Protein AF-A0A4Q4CXV6-F1 (afdb_monomer_lite)

Radius of gyration: 20.15 Å; chains: 1; bounding box: 39×50×58 Å

pLDDT: mean 81.21, std 16.45, range [42.78, 97.0]

Foldseek 3Di:
DDDVVVVVVVCVVVPLDPCPVVVPPPPVPPDDPPDPPPLADPQLVVLCVPDCLVVVLVVLVVVLVVLVVLLVVQLVCCVVPVPNLVVNVVSLVVSLVSLVVSLQSCLVSCCRRPVGSDCDSSCNVVRVVSVVLNVLSVVLVVCVVVVNDDSNVSSVSSD

Secondary structure (DSSP, 8-state):
---HHHHHHHHHHH---TTTTTTT------S-------SS-HHHHHHHHT-HHHHHHHHHHHHHHHHHHHHHHHHHHHHHHS--HHHHHHHHHHHHHHHHHHHHHHHHHHHHHHS-SS--TTTHHHHHHHHHHHHHHHHHHHHHHHT-S-HHHHHHHT-

Sequence (159 aa):
MFTPGFMARIIDSIDGSPWGTVSGRHVRHAEDNRSRQPLYTPEERLRRDGTTWTLVQGILAPLQFLVFLISVSLVLRYLATGEGYAEATVSIVVKTLLLYGIMITGCIWEKVVFGKYLFARAFFWEDVFSMLVLALHTAYLLSLATGFGDARFLMFLAL

Structure (mmCIF, N/CA/C/O backbone):
data_AF-A0A4Q4CXV6-F1
#
_entry.id   AF-A0A4Q4CXV6-F1
#
loop_
_atom_site.group_PDB
_atom_site.id
_atom_site.type_symbol
_atom_site.label_atom_id
_atom_site.label_alt_id
_atom_site.label_comp_id
_atom_site.label_asym_id
_atom_site.label_entity_id
_atom_site.label_seq_id
_atom_site.pdbx_PDB_ins_code
_atom_site.Cartn_x
_atom_site.Cartn_y
_atom_site.Cartn_z
_atom_site.occupancy
_atom_site.B_iso_or_equiv
_atom_site.auth_seq_id
_atom_site.auth_comp_id
_atom_site.auth_asym_id
_atom_site.auth_atom_id
_atom_site.pdbx_PDB_model_num
ATOM 1 N N . MET A 1 1 ? 7.698 37.678 13.448 1.00 46.56 1 MET A N 1
ATOM 2 C CA . MET A 1 1 ? 8.023 37.095 14.768 1.00 46.56 1 MET A CA 1
ATOM 3 C C . MET A 1 1 ? 7.095 35.899 14.961 1.00 46.56 1 MET A C 1
ATOM 5 O O . MET A 1 1 ? 5.983 36.062 15.437 1.00 46.56 1 MET A O 1
ATOM 9 N N . PHE A 1 2 ? 7.468 34.734 14.420 1.00 50.84 2 PHE A N 1
ATOM 10 C CA . PHE A 1 2 ? 6.627 33.533 14.462 1.00 50.84 2 PHE A CA 1
ATOM 11 C C . PHE A 1 2 ? 6.793 32.876 15.828 1.00 50.84 2 PHE A C 1
ATOM 13 O O . PHE A 1 2 ? 7.851 32.333 16.133 1.00 50.84 2 PHE A O 1
ATOM 20 N N . THR A 1 3 ? 5.779 32.991 16.680 1.00 52.50 3 THR A N 1
ATOM 21 C CA . THR A 1 3 ? 5.813 32.428 18.027 1.00 52.50 3 THR A CA 1
ATOM 22 C C . THR A 1 3 ? 5.817 30.897 17.918 1.00 52.50 3 THR A C 1
ATOM 24 O O . THR A 1 3 ? 4.848 30.339 17.394 1.00 52.50 3 THR A O 1
ATOM 27 N N . PRO A 1 4 ? 6.848 30.188 18.415 1.00 58.69 4 PRO A N 1
ATOM 28 C CA . PRO A 1 4 ? 6.951 28.729 18.288 1.00 58.69 4 PRO A CA 1
ATOM 29 C C . PRO A 1 4 ? 5.739 27.973 18.867 1.00 58.69 4 PRO A C 1
ATOM 31 O O . PRO A 1 4 ? 5.434 26.867 18.431 1.00 58.69 4 PRO A O 1
ATOM 34 N N . GLY A 1 5 ? 4.979 28.592 19.779 1.00 59.94 5 GLY A N 1
ATOM 35 C CA . GLY A 1 5 ? 3.775 28.008 20.377 1.00 59.94 5 GLY A CA 1
ATOM 36 C C . GLY A 1 5 ? 2.556 27.874 19.453 1.00 59.94 5 GLY A C 1
ATOM 37 O O . GLY A 1 5 ? 1.717 27.013 19.701 1.00 59.94 5 GLY A O 1
ATOM 38 N N . PHE A 1 6 ? 2.430 28.680 18.391 1.00 67.75 6 PHE A N 1
ATOM 39 C CA . PHE A 1 6 ? 1.294 28.557 17.462 1.00 67.75 6 PHE A CA 1
ATOM 40 C C . PHE A 1 6 ? 1.469 27.362 16.522 1.00 67.75 6 PHE A C 1
ATOM 42 O O . PHE A 1 6 ? 0.564 26.542 16.392 1.00 67.75 6 PHE A O 1
ATOM 49 N N . MET A 1 7 ? 2.667 27.220 15.945 1.00 59.09 7 MET A N 1
ATOM 50 C CA . MET A 1 7 ? 3.015 26.057 15.126 1.00 59.09 7 MET A CA 1
ATOM 51 C C . MET A 1 7 ? 2.955 24.769 15.948 1.00 59.09 7 MET A C 1
ATOM 53 O O . MET A 1 7 ? 2.383 23.793 15.483 1.00 59.09 7 MET A O 1
ATOM 57 N N . ALA A 1 8 ? 3.449 24.785 17.191 1.00 60.62 8 ALA A N 1
ATOM 58 C CA . ALA A 1 8 ? 3.339 23.637 18.089 1.00 60.62 8 ALA A CA 1
ATOM 59 C C . ALA A 1 8 ? 1.879 23.241 18.362 1.00 60.62 8 ALA A C 1
ATOM 61 O O . ALA A 1 8 ? 1.567 22.064 18.314 1.00 60.62 8 ALA A O 1
ATOM 62 N N . ARG A 1 9 ? 0.960 24.200 18.556 1.00 60.91 9 ARG A N 1
ATOM 63 C CA . ARG A 1 9 ? -0.471 23.898 18.750 1.00 60.91 9 ARG A CA 1
ATOM 64 C C . ARG A 1 9 ? -1.150 23.312 17.518 1.00 60.91 9 ARG A C 1
ATOM 66 O O . ARG A 1 9 ? -1.994 22.441 17.677 1.00 60.91 9 ARG A O 1
ATOM 73 N N . ILE A 1 10 ? -0.818 23.801 16.323 1.00 64.88 10 ILE A N 1
ATOM 74 C CA . ILE A 1 10 ? -1.349 23.236 15.073 1.00 64.88 10 ILE A CA 1
ATOM 75 C C . ILE A 1 10 ? -0.800 21.829 14.861 1.00 64.88 10 ILE A C 1
ATOM 77 O O . ILE A 1 10 ? -1.548 20.925 14.502 1.00 64.88 10 ILE A O 1
ATOM 81 N N . ILE A 1 11 ? 0.496 21.640 15.114 1.00 62.12 11 ILE A N 1
ATOM 82 C CA . ILE A 1 11 ? 1.122 20.325 15.053 1.00 62.12 11 ILE A CA 1
ATOM 83 C C . ILE A 1 11 ? 0.426 19.410 16.057 1.00 62.12 11 ILE A C 1
ATOM 85 O O . ILE A 1 11 ? -0.146 18.431 15.620 1.00 62.12 11 ILE A O 1
ATOM 89 N N . ASP A 1 12 ? 0.334 19.768 17.338 1.00 63.69 12 ASP A N 1
ATOM 90 C CA . ASP A 1 12 ? -0.300 18.952 18.384 1.00 63.69 12 ASP A CA 1
ATOM 91 C C . ASP A 1 12 ? -1.802 18.697 18.149 1.00 63.69 12 ASP A C 1
ATOM 93 O O . ASP A 1 12 ? -2.325 17.677 18.590 1.00 63.69 12 ASP A O 1
ATOM 97 N N . SER A 1 13 ? -2.520 19.587 17.449 1.00 62.94 13 SER A N 1
ATOM 98 C CA . SER A 1 13 ? -3.926 19.351 17.088 1.00 62.94 13 SER A CA 1
ATOM 99 C C . SER A 1 13 ? -4.091 18.376 15.921 1.00 62.94 13 SER A C 1
ATOM 101 O O . SER A 1 13 ? -5.152 17.774 15.776 1.00 62.94 13 SER A O 1
ATOM 103 N N . ILE A 1 14 ? -3.064 18.252 15.077 1.00 60.53 14 ILE A N 1
ATOM 104 C CA . ILE A 1 14 ? -2.979 17.285 13.973 1.00 60.53 14 ILE A CA 1
ATOM 105 C C . ILE A 1 14 ? -2.274 15.994 14.445 1.00 60.53 14 ILE A C 1
ATOM 107 O O . ILE A 1 14 ? -2.489 14.919 13.884 1.00 60.53 14 ILE A O 1
ATOM 111 N N . ASP A 1 15 ? -1.462 16.076 15.503 1.00 58.12 15 ASP A N 1
ATOM 112 C CA . ASP A 1 15 ? -0.615 15.006 16.025 1.00 58.12 15 ASP A CA 1
ATOM 113 C C . ASP A 1 15 ? -1.435 14.004 16.853 1.00 58.12 15 ASP A C 1
ATOM 115 O O . ASP A 1 15 ? -1.467 14.011 18.080 1.00 58.12 15 ASP A O 1
ATOM 119 N N . GLY A 1 16 ? -2.121 13.106 16.147 1.00 58.12 16 GLY A N 1
ATOM 120 C CA . GLY A 1 16 ? -2.582 11.825 16.684 1.00 58.12 16 GLY A CA 1
ATOM 121 C C . GLY A 1 16 ? -1.517 10.727 16.589 1.00 58.12 16 GLY A C 1
ATOM 122 O O . GLY A 1 16 ? -1.852 9.554 16.749 1.00 58.12 16 GLY A O 1
ATOM 123 N N . SER A 1 17 ? -0.263 11.071 16.256 1.00 56.97 17 SER A N 1
ATOM 124 C CA . SER A 1 17 ? 0.772 10.086 15.956 1.00 56.97 17 SER A CA 1
ATOM 125 C C . SER A 1 17 ? 1.233 9.379 17.232 1.00 56.97 17 SER A C 1
ATOM 127 O O . SER A 1 17 ? 1.743 10.029 18.151 1.00 56.97 17 SER A O 1
ATOM 129 N N . PRO A 1 18 ? 1.156 8.039 17.303 1.00 56.66 18 PRO A N 1
ATOM 130 C CA . PRO A 1 18 ? 1.693 7.294 18.440 1.00 56.66 18 PRO A CA 1
ATOM 131 C C . PRO A 1 18 ? 3.233 7.364 18.523 1.00 56.66 18 PRO A C 1
ATOM 133 O O . PRO A 1 18 ? 3.816 6.901 19.501 1.00 56.66 18 PRO A O 1
ATOM 136 N N . TRP A 1 19 ? 3.902 7.956 17.522 1.00 53.41 19 TRP A N 1
ATOM 137 C CA . TRP A 1 19 ? 5.356 7.933 17.333 1.00 53.41 19 TRP A CA 1
ATOM 138 C C . TRP A 1 19 ? 6.108 9.153 17.884 1.00 53.41 19 TRP A C 1
ATOM 140 O O . TRP A 1 19 ? 7.325 9.253 17.700 1.00 53.41 19 TRP A O 1
ATOM 150 N N . GLY A 1 20 ? 5.434 10.076 18.582 1.00 56.88 20 GLY A N 1
ATOM 151 C CA . GLY A 1 20 ? 6.061 11.296 19.118 1.00 56.88 20 GLY A CA 1
ATOM 152 C C . GLY A 1 20 ? 7.319 11.039 19.964 1.00 56.88 20 GLY A C 1
ATOM 153 O O . GLY A 1 20 ? 8.242 11.855 19.961 1.00 56.88 20 GLY A O 1
ATOM 154 N N . THR A 1 21 ? 7.425 9.864 20.593 1.00 51.12 21 THR A N 1
ATOM 155 C CA . THR A 1 21 ? 8.561 9.448 21.431 1.00 51.12 21 THR A CA 1
ATOM 156 C C . THR A 1 21 ? 9.870 9.204 20.674 1.00 51.12 21 THR A C 1
ATOM 158 O O . THR A 1 21 ? 10.929 9.291 21.287 1.00 51.12 21 THR A O 1
ATOM 161 N N . VAL A 1 22 ? 9.843 8.919 19.366 1.00 52.28 22 VAL A N 1
ATOM 162 C CA . VAL A 1 22 ? 11.064 8.628 18.576 1.00 52.28 22 VAL A CA 1
ATOM 163 C C . VAL A 1 22 ? 11.720 9.912 18.049 1.00 52.28 22 VAL A C 1
ATOM 165 O O . VAL A 1 22 ? 12.924 9.963 17.827 1.00 52.28 22 VAL A O 1
ATOM 168 N N . SER A 1 23 ? 10.943 10.991 17.919 1.00 53.38 23 SER A N 1
ATOM 169 C CA . SER A 1 23 ? 11.394 12.281 17.374 1.00 53.38 23 SER A CA 1
ATOM 170 C C . SER A 1 23 ? 12.209 13.158 18.342 1.00 53.38 23 SER A C 1
ATOM 172 O O . SER A 1 23 ? 12.497 14.309 18.025 1.00 53.38 23 SER A O 1
ATOM 174 N N . GLY A 1 24 ? 12.561 12.663 19.537 1.00 45.81 24 GLY A N 1
ATOM 175 C CA . GLY A 1 24 ? 13.300 13.446 20.540 1.00 45.81 24 GLY A CA 1
ATOM 176 C C . GLY A 1 24 ? 12.542 14.677 21.056 1.00 45.81 24 GLY A C 1
ATOM 177 O O . GLY A 1 24 ? 13.136 15.557 21.681 1.00 45.81 24 GLY A O 1
ATOM 178 N N . ARG A 1 25 ? 11.225 14.755 20.812 1.00 54.19 25 ARG A N 1
ATOM 179 C CA . ARG A 1 25 ? 10.360 15.825 21.309 1.00 54.19 25 ARG A CA 1
ATOM 180 C C . ARG A 1 25 ? 10.182 15.626 22.818 1.00 54.19 25 ARG A C 1
ATOM 182 O O . ARG A 1 25 ? 9.216 15.025 23.276 1.00 54.19 25 ARG A O 1
ATOM 189 N N . HIS A 1 26 ? 11.135 16.116 23.612 1.00 44.16 26 HIS A N 1
ATOM 190 C CA . HIS A 1 26 ? 10.958 16.295 25.052 1.00 44.16 26 HIS A CA 1
ATOM 191 C C . HIS A 1 26 ? 9.942 17.417 25.272 1.00 44.16 26 HIS A C 1
ATOM 193 O O . HIS A 1 26 ? 10.279 18.555 25.604 1.00 44.16 26 HIS A O 1
ATOM 199 N N . VAL A 1 27 ? 8.665 17.096 25.079 1.00 51.72 27 VAL A N 1
ATOM 200 C CA . VAL A 1 27 ? 7.594 17.857 25.701 1.00 51.72 27 VAL A CA 1
ATOM 201 C C . VAL A 1 27 ? 7.853 17.720 27.196 1.00 51.72 27 VAL A C 1
ATOM 203 O O . VAL A 1 27 ? 7.776 16.621 27.746 1.00 51.72 27 VAL A O 1
ATOM 206 N N . ARG A 1 28 ? 8.258 18.812 27.855 1.00 43.00 28 ARG A N 1
ATOM 207 C CA . ARG A 1 28 ? 8.269 18.875 29.319 1.00 43.00 28 ARG A CA 1
ATOM 208 C C . ARG A 1 28 ? 6.815 18.759 29.767 1.00 43.00 28 ARG A C 1
ATOM 210 O O . ARG A 1 28 ? 6.135 19.762 29.949 1.00 43.00 28 ARG A O 1
ATOM 217 N N . HIS A 1 29 ? 6.324 17.531 29.883 1.00 44.97 29 HIS A N 1
ATOM 218 C CA . HIS A 1 29 ? 5.087 17.236 30.575 1.00 44.97 29 HIS A CA 1
ATOM 219 C C . HIS A 1 29 ? 5.363 17.453 32.059 1.00 44.97 29 HIS A C 1
ATOM 221 O O . HIS A 1 29 ? 5.862 16.568 32.748 1.00 44.97 29 HIS A O 1
ATOM 227 N N . ALA A 1 30 ? 5.093 18.666 32.536 1.00 43.16 30 ALA A N 1
ATOM 228 C CA . ALA A 1 30 ? 4.787 18.857 33.941 1.00 43.16 30 ALA A CA 1
ATOM 229 C C . ALA A 1 30 ? 3.539 18.009 34.228 1.00 43.16 30 ALA A C 1
ATOM 231 O O . ALA A 1 30 ? 2.464 18.337 33.737 1.00 43.16 30 ALA A O 1
ATOM 232 N N . GLU A 1 31 ? 3.746 16.866 34.886 1.00 45.84 31 GLU A N 1
ATOM 233 C CA . GLU A 1 31 ? 2.751 16.064 35.614 1.00 45.84 31 GLU A CA 1
ATOM 234 C C . GLU A 1 31 ? 1.325 16.039 35.033 1.00 45.84 31 GLU A C 1
ATOM 236 O O . GLU A 1 31 ? 0.356 16.294 35.742 1.00 45.84 31 GLU A O 1
ATOM 241 N N . ASP A 1 32 ? 1.163 15.690 33.754 1.00 43.50 32 ASP A N 1
ATOM 242 C CA . ASP A 1 32 ? -0.163 15.354 33.237 1.00 43.50 32 ASP A CA 1
ATOM 243 C C . ASP A 1 32 ? -0.281 13.834 33.168 1.00 43.50 32 ASP A C 1
ATOM 245 O O . ASP A 1 32 ? 0.365 13.169 32.354 1.00 43.50 32 ASP A O 1
ATOM 249 N N . ASN A 1 33 ? -1.110 13.299 34.060 1.00 42.78 33 ASN A N 1
ATOM 250 C CA . ASN A 1 33 ? -1.602 11.928 34.131 1.00 42.78 33 ASN A CA 1
ATOM 251 C C . ASN A 1 33 ? -2.456 11.579 32.891 1.00 42.78 33 ASN A C 1
ATOM 253 O O . ASN A 1 33 ? -3.567 11.054 32.986 1.00 42.78 33 ASN A O 1
ATOM 257 N N . ARG A 1 34 ? -1.953 11.872 31.688 1.00 47.59 34 ARG A N 1
ATOM 258 C CA . ARG A 1 34 ? -2.482 11.345 30.436 1.00 47.59 34 ARG A CA 1
ATOM 259 C C . ARG A 1 34 ? -1.996 9.921 30.328 1.00 47.59 34 ARG A C 1
ATOM 261 O O . ARG A 1 34 ? -1.000 9.616 29.673 1.00 47.59 34 ARG A O 1
ATOM 268 N N . SER A 1 35 ? -2.731 9.053 31.016 1.00 44.09 35 SER A N 1
ATOM 269 C CA . SER A 1 35 ? -2.931 7.673 30.595 1.00 44.09 35 SER A CA 1
ATOM 270 C C . SER A 1 35 ? -2.775 7.594 29.076 1.00 44.09 35 SER A C 1
ATOM 272 O O . SER A 1 35 ? -3.460 8.304 28.336 1.00 44.09 35 SER A O 1
ATOM 274 N N . ARG A 1 36 ? -1.801 6.802 28.610 1.00 53.28 36 ARG A N 1
ATOM 275 C CA . ARG A 1 36 ? -1.683 6.436 27.196 1.00 53.28 36 ARG A CA 1
ATOM 276 C C . ARG A 1 36 ? -3.079 6.024 26.757 1.00 53.28 36 ARG A C 1
ATOM 278 O O . ARG A 1 36 ? -3.546 4.982 27.216 1.00 53.28 36 ARG A O 1
ATOM 285 N N . GLN A 1 37 ? -3.770 6.865 25.983 1.00 56.12 37 GLN A N 1
ATOM 286 C CA . GLN A 1 37 ? -5.126 6.529 25.581 1.00 56.12 37 GLN A CA 1
ATOM 287 C C . GLN A 1 37 ? -5.031 5.207 24.820 1.00 56.12 37 GLN A C 1
ATOM 289 O O . GLN A 1 37 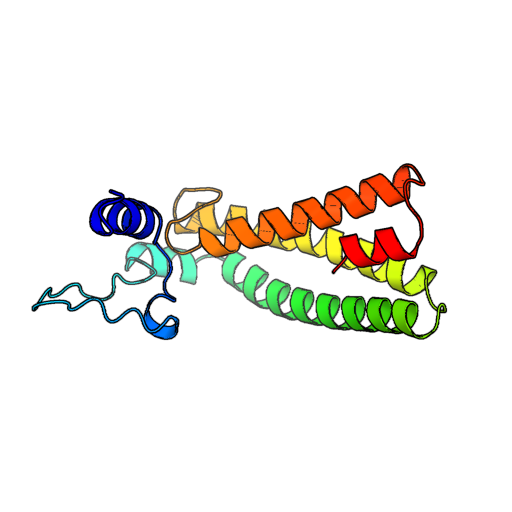? -4.260 5.131 23.859 1.00 56.12 37 GLN A O 1
ATOM 294 N N . PRO A 1 38 ? -5.710 4.148 25.289 1.00 60.62 38 PRO A N 1
ATOM 295 C CA . PRO A 1 38 ? -5.626 2.852 24.645 1.00 60.62 38 PRO A CA 1
ATOM 296 C C . PRO A 1 38 ? -6.029 2.986 23.175 1.00 60.62 38 PRO A C 1
ATOM 298 O O . PRO A 1 38 ? -6.963 3.721 22.859 1.00 60.62 38 PRO A O 1
ATOM 301 N N . LEU A 1 39 ? -5.342 2.263 22.284 1.00 66.62 39 LEU A N 1
ATOM 302 C CA . LEU A 1 39 ? -5.662 2.245 20.848 1.00 66.62 39 LEU A CA 1
ATOM 303 C C . LEU A 1 39 ? -7.115 1.799 20.586 1.00 66.62 39 LEU A C 1
ATOM 305 O O . LEU A 1 39 ? -7.693 2.149 19.563 1.00 66.62 39 LEU A O 1
ATOM 309 N N . TYR A 1 40 ? -7.686 1.048 21.533 1.00 75.75 40 TYR A N 1
ATOM 310 C CA . TYR A 1 40 ? -9.062 0.572 21.532 1.00 75.75 40 TYR A CA 1
ATOM 311 C C . TYR A 1 40 ? -9.689 0.745 22.916 1.00 75.75 40 TYR A C 1
ATOM 313 O O . TYR A 1 40 ? -9.083 0.385 23.929 1.00 75.75 40 TYR A O 1
ATOM 321 N N . THR A 1 41 ? -10.936 1.194 22.954 1.00 83.31 41 THR A N 1
ATOM 322 C CA . THR A 1 41 ? -11.840 0.997 24.094 1.00 83.31 41 THR A CA 1
ATOM 323 C C . THR A 1 41 ? -12.109 -0.502 24.318 1.00 83.31 41 THR A C 1
ATOM 325 O O . THR A 1 41 ? -11.939 -1.308 23.394 1.00 83.31 41 THR A O 1
ATOM 328 N N . PRO A 1 42 ? -12.522 -0.925 25.528 1.00 85.31 42 PRO A N 1
ATOM 329 C CA . PRO A 1 42 ? -12.899 -2.317 25.785 1.00 85.31 42 PRO A CA 1
ATOM 330 C C . PRO A 1 42 ? -13.944 -2.845 24.792 1.00 85.31 42 PRO A C 1
ATOM 332 O O . PRO A 1 42 ? -13.836 -3.973 24.314 1.00 85.31 42 PRO A O 1
ATOM 335 N N . GLU A 1 43 ? -14.910 -2.009 24.417 1.00 83.75 43 GLU A N 1
ATOM 336 C CA . GLU A 1 43 ? -15.971 -2.342 23.470 1.00 83.75 43 GLU A CA 1
ATOM 337 C C . GLU A 1 43 ? -15.435 -2.488 22.039 1.00 83.75 43 GLU A C 1
ATOM 339 O O . GLU A 1 43 ? -15.824 -3.412 21.324 1.00 83.75 43 GLU A O 1
ATOM 344 N N . GLU A 1 44 ? -14.521 -1.614 21.608 1.00 85.81 44 GLU A N 1
ATOM 345 C CA . GLU A 1 44 ? -13.845 -1.733 20.306 1.00 85.81 44 GLU A CA 1
ATOM 346 C C . GLU A 1 44 ? -12.979 -2.989 20.234 1.00 85.81 44 GLU A C 1
ATOM 348 O O . GLU A 1 44 ? -12.966 -3.675 19.213 1.00 85.81 44 GLU A O 1
ATOM 353 N N . ARG A 1 45 ? -12.299 -3.338 21.330 1.00 84.50 45 ARG A N 1
ATOM 354 C CA . ARG A 1 45 ? -11.509 -4.566 21.407 1.00 84.50 45 ARG A CA 1
ATOM 355 C C . ARG A 1 45 ? -12.387 -5.807 21.262 1.00 84.50 45 ARG A C 1
ATOM 357 O O . ARG A 1 45 ? -12.025 -6.703 20.509 1.00 84.50 45 ARG A O 1
ATOM 364 N N . LEU A 1 46 ? -13.552 -5.835 21.908 1.00 86.94 46 LEU A N 1
ATOM 365 C CA . LEU A 1 46 ? -14.517 -6.926 21.742 1.00 86.94 46 LEU A CA 1
ATOM 366 C C . LEU A 1 46 ? -15.019 -7.030 20.295 1.00 86.94 46 LEU A C 1
ATOM 368 O O . LEU A 1 46 ? -15.094 -8.131 19.752 1.00 86.94 46 LEU A O 1
ATOM 372 N N . ARG A 1 47 ? -15.307 -5.898 19.636 1.00 88.31 47 ARG A N 1
ATOM 373 C CA . ARG A 1 47 ? -15.698 -5.890 18.214 1.00 88.31 47 ARG A CA 1
ATOM 374 C C . ARG A 1 47 ? -14.580 -6.387 17.299 1.00 88.31 47 ARG A C 1
ATOM 376 O O . ARG A 1 47 ? -14.857 -7.140 16.370 1.00 88.31 47 ARG A O 1
ATOM 383 N N . ARG A 1 48 ? -13.330 -6.000 17.570 1.00 87.50 48 ARG A N 1
ATOM 384 C CA . ARG A 1 48 ? -12.147 -6.476 16.842 1.00 87.50 48 ARG A CA 1
ATOM 385 C C . ARG A 1 48 ? -11.958 -7.981 17.006 1.00 87.50 48 ARG A C 1
ATOM 387 O O . ARG A 1 48 ? -11.753 -8.684 16.026 1.00 87.50 48 ARG A O 1
ATOM 394 N N . ASP A 1 49 ? -12.030 -8.471 18.234 1.00 88.19 49 ASP A N 1
ATOM 395 C CA . ASP A 1 49 ? -11.777 -9.881 18.524 1.00 88.19 49 ASP A CA 1
ATOM 396 C C . ASP A 1 49 ? -12.923 -10.776 17.994 1.00 88.19 49 ASP A C 1
ATOM 398 O O . ASP A 1 49 ? -12.710 -11.953 17.712 1.00 88.19 49 ASP A O 1
ATOM 402 N N . GLY A 1 50 ? -14.123 -10.215 17.791 1.00 89.12 50 GLY A N 1
ATOM 403 C CA . GLY A 1 50 ? -15.286 -10.914 17.235 1.00 89.12 50 GLY A CA 1
ATOM 404 C C . GLY A 1 50 ? -15.438 -10.873 15.708 1.00 89.12 50 GLY A C 1
ATOM 405 O O . GLY A 1 50 ? -16.329 -11.540 15.183 1.00 89.12 50 GLY A O 1
ATOM 406 N N . THR A 1 51 ? -14.624 -10.105 14.973 1.00 91.44 51 THR A N 1
ATOM 407 C CA . THR A 1 51 ? -14.778 -9.954 13.515 1.00 91.44 51 THR A CA 1
ATOM 408 C C . THR A 1 51 ? -13.805 -10.824 12.719 1.00 91.44 51 THR A C 1
ATOM 410 O O . THR A 1 51 ? -12.595 -10.817 12.944 1.00 91.44 51 THR A O 1
ATOM 413 N N . THR A 1 52 ? -14.307 -11.529 11.700 1.00 93.31 52 THR A N 1
ATOM 414 C CA . THR A 1 52 ? -13.475 -12.316 10.767 1.00 93.31 52 THR A CA 1
ATOM 415 C C . THR A 1 52 ? -12.512 -11.434 9.968 1.00 93.31 52 THR A C 1
ATOM 417 O O . THR A 1 52 ? -11.465 -11.898 9.518 1.00 93.31 52 THR A O 1
ATOM 420 N N . TRP A 1 53 ? -12.821 -10.142 9.828 1.00 91.88 53 TRP A N 1
ATOM 421 C CA . TRP A 1 53 ? -11.989 -9.190 9.095 1.00 91.88 53 TRP A CA 1
ATOM 422 C C . TRP A 1 53 ? -10.591 -9.014 9.706 1.00 91.88 53 TRP A C 1
ATOM 424 O O . TRP A 1 53 ? -9.643 -8.769 8.965 1.00 91.88 53 TRP A O 1
ATOM 434 N N . THR A 1 54 ? -10.423 -9.224 11.018 1.00 91.38 54 THR A N 1
ATOM 435 C CA . THR A 1 54 ? -9.093 -9.215 11.651 1.00 91.38 54 THR A CA 1
ATOM 436 C C . THR A 1 54 ? -8.224 -10.374 11.164 1.00 91.38 54 THR A C 1
ATOM 438 O O . THR A 1 54 ? -7.031 -10.185 10.940 1.00 91.38 54 THR A O 1
ATOM 441 N N . LEU A 1 55 ? -8.807 -11.554 10.929 1.00 92.19 55 LEU A N 1
ATOM 442 C CA . LEU A 1 55 ? -8.081 -12.688 10.354 1.00 92.19 55 LEU A CA 1
ATOM 443 C C . LEU A 1 55 ? -7.713 -12.425 8.890 1.00 92.19 55 LEU A C 1
ATOM 445 O O . LEU A 1 55 ? -6.586 -12.696 8.484 1.00 92.19 55 LEU A O 1
ATOM 449 N N . VAL A 1 56 ? -8.645 -11.860 8.115 1.00 94.00 56 VAL A N 1
ATOM 450 C CA . VAL A 1 56 ? -8.403 -11.481 6.713 1.00 94.00 56 VAL A CA 1
ATOM 451 C C . VAL A 1 56 ? -7.223 -10.514 6.622 1.00 94.00 56 VAL A C 1
ATOM 453 O O . VAL A 1 56 ? -6.286 -10.775 5.876 1.00 94.00 56 VAL A O 1
ATOM 456 N N . GLN A 1 57 ? -7.215 -9.455 7.435 1.00 92.44 57 GLN A N 1
ATOM 457 C CA . GLN A 1 57 ? -6.096 -8.511 7.516 1.00 92.44 57 GLN A CA 1
ATOM 458 C C . GLN A 1 57 ? -4.803 -9.178 7.998 1.00 92.44 57 GLN A C 1
ATOM 460 O O . GLN A 1 57 ? -3.742 -8.951 7.422 1.00 92.44 57 GLN A O 1
ATOM 465 N N . GLY A 1 58 ? -4.888 -10.074 8.986 1.00 92.00 58 GLY A N 1
ATOM 466 C CA . GLY A 1 58 ? -3.744 -10.838 9.486 1.00 92.00 58 GLY A CA 1
ATOM 467 C C . GLY A 1 58 ? -3.071 -11.732 8.437 1.00 92.00 58 GLY A C 1
ATOM 468 O O . GLY A 1 58 ? -1.891 -12.032 8.580 1.00 92.00 58 GLY A O 1
ATOM 469 N N . ILE A 1 59 ? -3.785 -12.128 7.378 1.00 94.94 59 ILE A N 1
ATOM 470 C CA . ILE A 1 59 ? -3.243 -12.889 6.239 1.00 94.94 59 ILE A CA 1
ATOM 471 C C . ILE A 1 59 ? -2.831 -11.955 5.094 1.00 94.94 59 ILE A C 1
ATOM 473 O O . ILE A 1 59 ? -1.764 -12.133 4.501 1.00 94.94 59 ILE A O 1
ATOM 477 N N . LEU A 1 60 ? -3.659 -10.952 4.783 1.00 93.94 60 LEU A N 1
ATOM 478 C CA . LEU A 1 60 ? -3.399 -10.003 3.702 1.00 93.94 60 LEU A CA 1
ATOM 479 C C . LEU A 1 60 ? -2.160 -9.153 3.969 1.00 93.94 60 LEU A C 1
ATOM 481 O O . LEU A 1 60 ? -1.403 -8.923 3.035 1.00 93.94 60 LEU A O 1
ATOM 485 N N . ALA A 1 61 ? -1.908 -8.729 5.208 1.00 91.88 61 ALA A N 1
ATOM 486 C CA . ALA A 1 61 ? -0.747 -7.901 5.524 1.00 91.88 61 ALA A CA 1
ATOM 487 C C . ALA A 1 61 ? 0.597 -8.630 5.273 1.00 91.88 61 ALA A C 1
ATOM 489 O O . ALA A 1 61 ? 1.434 -8.080 4.551 1.00 91.88 61 ALA A O 1
ATOM 490 N N . PRO A 1 62 ? 0.824 -9.876 5.746 1.00 94.75 62 PRO A N 1
ATOM 491 C CA . PRO A 1 62 ? 2.017 -10.646 5.380 1.00 94.75 62 PRO A CA 1
ATOM 492 C C . PRO A 1 62 ? 2.141 -10.915 3.877 1.00 94.75 62 PRO A C 1
ATOM 494 O O . PRO A 1 62 ? 3.235 -10.813 3.321 1.00 94.75 62 PRO A O 1
ATOM 497 N N . LEU A 1 63 ? 1.029 -11.234 3.207 1.00 95.75 63 LEU A N 1
ATOM 498 C CA . LEU A 1 63 ? 1.014 -11.451 1.760 1.00 95.75 63 LEU A CA 1
ATOM 499 C C . LEU A 1 63 ? 1.405 -10.174 1.002 1.00 95.75 63 LEU A C 1
ATOM 501 O O . LEU A 1 63 ? 2.245 -10.220 0.106 1.00 95.75 63 LEU A O 1
ATOM 505 N N . GLN A 1 64 ? 0.839 -9.033 1.397 1.00 95.19 64 GLN A N 1
ATOM 506 C CA . GLN A 1 64 ? 1.148 -7.712 0.856 1.00 95.19 64 GLN A CA 1
ATOM 507 C C . GLN A 1 64 ? 2.629 -7.387 1.023 1.00 95.19 64 GLN A C 1
ATOM 509 O O . GLN A 1 64 ? 3.265 -6.923 0.077 1.00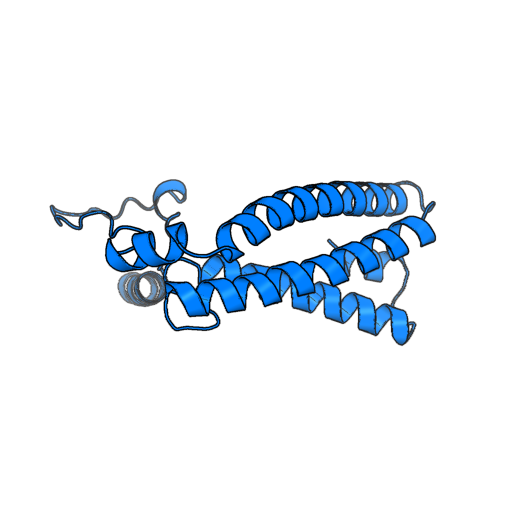 95.19 64 GLN A O 1
ATOM 514 N N . PHE A 1 65 ? 3.195 -7.675 2.196 1.00 94.12 65 PHE A N 1
ATOM 515 C CA . PHE A 1 65 ? 4.614 -7.467 2.457 1.00 94.12 65 PHE A CA 1
ATOM 516 C C . PHE A 1 65 ? 5.504 -8.338 1.559 1.00 94.12 65 PHE A C 1
ATOM 518 O O . PHE A 1 65 ? 6.468 -7.840 0.980 1.00 94.12 65 PHE A O 1
ATOM 525 N N . LEU A 1 66 ? 5.159 -9.614 1.363 1.00 96.62 66 LEU A N 1
ATOM 526 C CA . LEU A 1 66 ? 5.900 -10.502 0.462 1.00 96.62 66 LEU A CA 1
ATOM 527 C C . LEU A 1 66 ? 5.847 -10.018 -0.995 1.00 96.62 66 LEU A C 1
ATOM 529 O O . LEU A 1 66 ? 6.880 -9.932 -1.659 1.00 96.62 66 LEU A O 1
ATOM 533 N N . VAL A 1 67 ? 4.656 -9.665 -1.484 1.00 95.62 67 VAL A N 1
ATOM 534 C CA . VAL A 1 67 ? 4.468 -9.128 -2.841 1.00 95.62 67 VAL A CA 1
ATOM 535 C C . VAL A 1 67 ? 5.228 -7.812 -3.017 1.00 95.62 67 VAL A C 1
ATOM 537 O O . VAL A 1 67 ? 5.846 -7.596 -4.061 1.00 95.62 67 VAL A O 1
ATOM 540 N N . PHE A 1 68 ? 5.251 -6.959 -1.991 1.00 94.94 68 PHE A N 1
ATOM 541 C CA . PHE A 1 68 ? 6.049 -5.738 -1.979 1.00 94.94 68 PHE A CA 1
ATOM 542 C C . PHE A 1 68 ? 7.548 -6.027 -2.134 1.00 94.94 68 PHE A C 1
ATOM 544 O O . PHE A 1 68 ? 8.176 -5.442 -3.015 1.00 94.94 68 PHE A O 1
ATOM 551 N N . LEU A 1 69 ? 8.113 -6.956 -1.353 1.00 97.00 69 LEU A N 1
ATOM 552 C CA . LEU A 1 69 ? 9.536 -7.310 -1.444 1.00 97.00 69 LEU A CA 1
ATOM 553 C C . LEU A 1 69 ? 9.914 -7.849 -2.826 1.00 97.00 69 LEU A C 1
ATOM 555 O O . LEU A 1 69 ? 10.942 -7.458 -3.385 1.00 97.00 69 LEU A O 1
ATOM 559 N N . ILE A 1 70 ? 9.078 -8.720 -3.395 1.00 96.75 70 ILE A N 1
ATOM 560 C CA . ILE A 1 70 ? 9.280 -9.253 -4.747 1.00 96.75 70 ILE A CA 1
ATOM 561 C C . ILE A 1 70 ? 9.243 -8.114 -5.770 1.00 96.75 70 ILE A C 1
ATOM 563 O O . ILE A 1 70 ? 10.155 -7.994 -6.588 1.00 96.75 70 ILE A O 1
ATOM 567 N N . SER A 1 71 ? 8.224 -7.254 -5.702 1.00 95.06 71 SER A N 1
ATOM 568 C CA . SER A 1 71 ? 8.0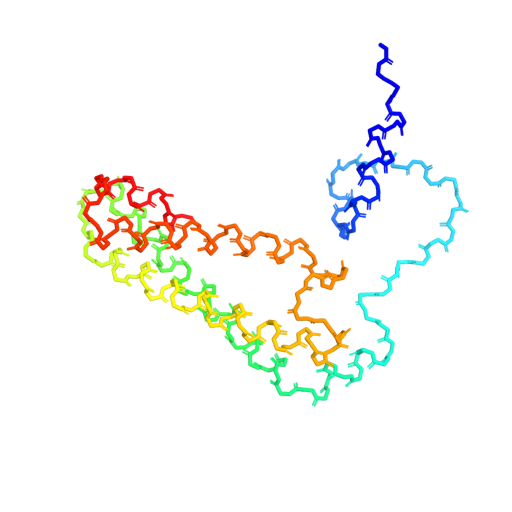57 -6.143 -6.639 1.00 95.06 71 SER A CA 1
ATOM 569 C C . SER A 1 71 ? 9.229 -5.161 -6.570 1.00 95.06 71 SER A C 1
ATOM 571 O O . SER A 1 71 ? 9.826 -4.864 -7.601 1.00 95.06 71 SER A O 1
ATOM 573 N N . VAL A 1 72 ? 9.645 -4.733 -5.372 1.00 95.25 72 VAL A N 1
ATOM 574 C CA . VAL A 1 72 ? 10.803 -3.837 -5.200 1.00 95.25 72 VAL A CA 1
ATOM 575 C C . VAL A 1 72 ? 12.088 -4.479 -5.719 1.00 95.25 72 VAL A C 1
ATOM 577 O O . VAL A 1 72 ? 12.863 -3.817 -6.404 1.00 95.25 72 VAL A O 1
ATOM 580 N N . SER A 1 73 ? 12.306 -5.772 -5.468 1.00 96.19 73 SER A N 1
ATOM 581 C CA . SER A 1 73 ? 13.493 -6.479 -5.969 1.00 96.19 73 SER A CA 1
ATOM 582 C C . SER A 1 73 ? 13.552 -6.489 -7.501 1.00 96.19 73 SER A C 1
ATOM 584 O O . SER A 1 73 ? 14.615 -6.269 -8.081 1.00 96.19 73 SER A O 1
ATOM 586 N N . LEU A 1 74 ? 12.411 -6.701 -8.166 1.00 94.56 74 LEU A N 1
ATOM 587 C CA . LEU A 1 74 ? 12.310 -6.673 -9.629 1.00 94.56 74 LEU A CA 1
ATOM 588 C C . LEU A 1 74 ? 12.484 -5.259 -10.193 1.00 94.56 74 LEU A C 1
ATOM 590 O O . LEU A 1 74 ? 13.210 -5.082 -11.171 1.00 94.56 74 LEU A O 1
ATOM 594 N N . VAL A 1 75 ? 11.887 -4.252 -9.550 1.0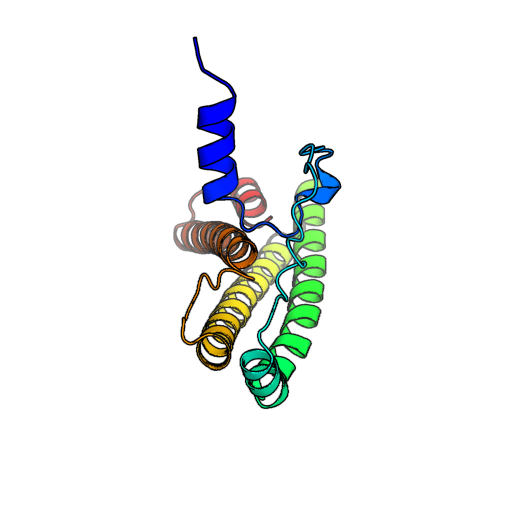0 93.62 75 VAL A N 1
ATOM 595 C CA . VAL A 1 75 ? 12.058 -2.837 -9.912 1.00 93.62 75 VAL A CA 1
ATOM 596 C C . VAL A 1 75 ? 13.528 -2.431 -9.820 1.00 93.62 75 VAL A C 1
ATOM 598 O O . VAL A 1 75 ? 14.077 -1.879 -10.772 1.00 93.62 75 VAL A O 1
ATOM 601 N N . LEU A 1 76 ? 14.200 -2.749 -8.710 1.00 93.94 76 LEU A N 1
ATOM 602 C CA . LEU A 1 76 ? 15.615 -2.432 -8.519 1.00 93.94 76 LEU A CA 1
ATOM 603 C C . LEU A 1 76 ? 16.512 -3.184 -9.505 1.00 93.94 76 LEU A C 1
ATOM 605 O O . LEU A 1 76 ? 17.446 -2.591 -10.044 1.00 93.94 76 LEU A O 1
ATOM 609 N N . ARG A 1 77 ? 16.213 -4.458 -9.795 1.00 94.06 77 ARG A N 1
ATOM 610 C CA . ARG A 1 77 ? 16.921 -5.224 -10.831 1.00 94.06 77 ARG A CA 1
ATOM 611 C C . ARG A 1 77 ? 16.824 -4.528 -12.185 1.00 94.06 77 ARG A C 1
ATOM 613 O O . ARG A 1 77 ? 17.853 -4.357 -12.840 1.00 94.06 77 ARG A O 1
ATOM 620 N N . TYR A 1 78 ? 15.628 -4.101 -12.586 1.00 92.38 78 TYR A N 1
ATOM 621 C CA . TYR A 1 78 ? 15.441 -3.375 -13.839 1.00 92.38 78 TYR A CA 1
ATOM 622 C C . TYR A 1 78 ? 16.179 -2.032 -13.835 1.00 92.38 78 TYR A C 1
ATOM 624 O O . TYR A 1 78 ? 16.868 -1.713 -14.799 1.00 92.38 78 TYR A O 1
ATOM 632 N N . LEU A 1 79 ? 16.112 -1.262 -12.747 1.00 90.44 79 LEU A N 1
ATOM 633 C CA . LEU A 1 79 ? 16.819 0.020 -12.657 1.00 90.44 79 LEU A CA 1
ATOM 634 C C . LEU A 1 79 ? 18.347 -0.139 -12.725 1.00 90.44 79 LEU A C 1
ATOM 636 O O . LEU A 1 79 ? 19.017 0.722 -13.294 1.00 90.44 79 LEU A O 1
ATOM 640 N N . ALA A 1 80 ? 18.892 -1.230 -12.181 1.00 92.56 80 ALA A N 1
ATOM 641 C CA . ALA A 1 80 ? 20.327 -1.504 -12.181 1.00 92.56 80 ALA A CA 1
ATOM 642 C C . ALA A 1 80 ? 20.842 -2.096 -13.504 1.00 92.56 80 ALA A C 1
ATOM 644 O O . ALA A 1 80 ? 21.940 -1.755 -13.937 1.00 92.56 80 ALA A O 1
ATOM 645 N N . THR A 1 81 ? 20.076 -2.993 -14.134 1.00 92.31 81 THR A N 1
ATOM 646 C CA . THR A 1 81 ? 20.537 -3.787 -15.293 1.00 92.31 81 THR A CA 1
ATOM 647 C C . THR A 1 81 ? 19.904 -3.376 -16.620 1.00 92.31 81 THR A C 1
ATOM 649 O O . THR A 1 81 ? 20.458 -3.660 -17.675 1.00 92.31 81 THR A O 1
ATOM 652 N N . GLY A 1 82 ? 18.751 -2.706 -16.590 1.00 89.38 82 GLY A N 1
ATOM 653 C CA . G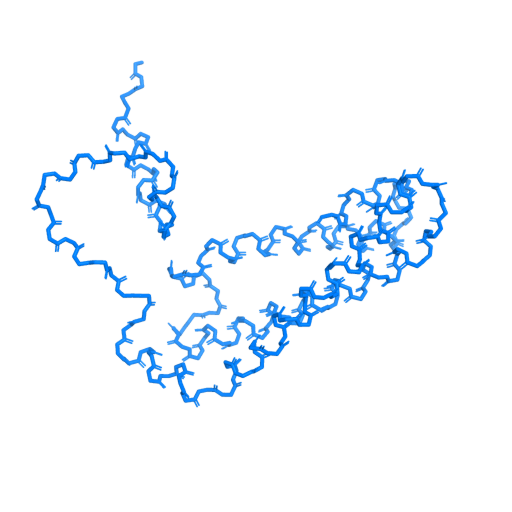LY A 1 82 ? 17.924 -2.429 -17.767 1.00 89.38 82 GLY A CA 1
ATOM 654 C C . GLY A 1 82 ? 17.090 -3.621 -18.253 1.00 89.38 82 GLY A C 1
ATOM 655 O O . GLY A 1 82 ? 16.278 -3.453 -19.162 1.00 89.38 82 GLY A O 1
ATOM 656 N N . GLU A 1 83 ? 17.240 -4.805 -17.653 1.00 89.31 83 GLU A N 1
ATOM 657 C CA . GLU A 1 83 ? 16.527 -6.028 -18.032 1.00 89.31 83 GLU A CA 1
ATOM 658 C C . GLU A 1 83 ? 15.372 -6.346 -17.072 1.00 89.31 83 GLU A C 1
ATOM 660 O O . GLU A 1 83 ? 15.376 -5.950 -15.907 1.00 89.31 83 GLU A O 1
ATOM 665 N N . GLY A 1 84 ? 14.377 -7.104 -17.540 1.00 90.00 84 GLY A N 1
ATOM 666 C CA . GLY A 1 84 ? 13.267 -7.563 -16.695 1.00 90.00 84 GLY A CA 1
ATOM 667 C C . GLY A 1 84 ? 12.102 -6.573 -16.553 1.00 90.00 84 GLY A C 1
ATOM 668 O O . GLY A 1 84 ? 11.378 -6.593 -15.556 1.00 90.00 84 GLY A O 1
ATOM 669 N N . TYR A 1 85 ? 11.934 -5.662 -17.519 1.00 90.69 85 TYR A N 1
ATOM 670 C CA . TYR A 1 85 ? 10.878 -4.641 -17.495 1.00 90.69 85 TYR A CA 1
ATOM 671 C C . TYR A 1 85 ? 9.465 -5.240 -17.438 1.00 90.69 85 TYR A C 1
ATOM 673 O O . TYR A 1 85 ? 8.597 -4.724 -16.730 1.00 90.69 85 TYR A O 1
ATOM 681 N N . ALA A 1 86 ? 9.224 -6.326 -18.178 1.00 91.81 86 ALA A N 1
ATOM 682 C CA . ALA A 1 86 ? 7.914 -6.966 -18.238 1.00 91.81 86 ALA A CA 1
ATOM 683 C C . ALA A 1 86 ? 7.551 -7.601 -16.889 1.00 91.81 86 ALA A C 1
ATOM 685 O O . ALA A 1 86 ? 6.448 -7.407 -16.385 1.00 91.81 86 ALA A O 1
ATOM 686 N N . GLU A 1 87 ? 8.498 -8.293 -16.263 1.00 94.50 87 GLU A N 1
ATOM 687 C CA . GLU A 1 87 ? 8.356 -8.930 -14.958 1.00 94.50 87 GLU A CA 1
ATOM 688 C C . GLU A 1 87 ? 8.146 -7.888 -13.857 1.00 94.50 87 GLU A C 1
ATOM 690 O O . GLU A 1 87 ? 7.250 -8.044 -13.025 1.00 94.50 87 GLU A O 1
ATOM 695 N N . ALA A 1 88 ? 8.913 -6.792 -13.888 1.00 92.50 88 ALA A N 1
ATOM 696 C CA . ALA A 1 88 ? 8.709 -5.661 -12.990 1.00 92.50 88 ALA A CA 1
ATOM 697 C C . ALA A 1 88 ? 7.298 -5.080 -13.162 1.00 92.50 88 ALA A C 1
ATOM 699 O O . ALA A 1 88 ? 6.568 -4.962 -12.180 1.00 92.50 88 ALA A O 1
ATOM 700 N N . THR A 1 89 ? 6.867 -4.823 -14.397 1.00 93.50 89 THR A N 1
ATOM 701 C CA . THR A 1 89 ? 5.531 -4.290 -14.70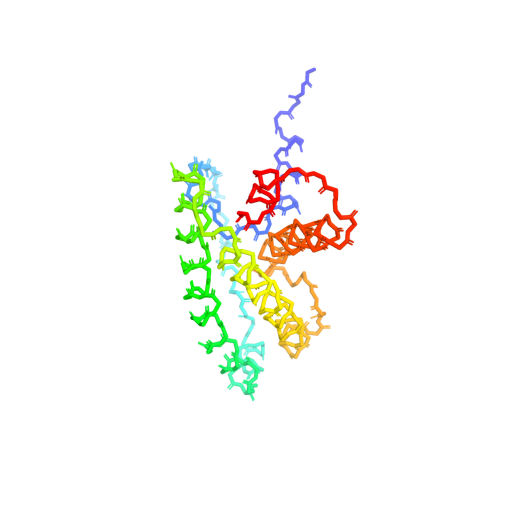7 1.00 93.50 89 THR A CA 1
ATOM 702 C C . THR A 1 89 ? 4.413 -5.204 -14.210 1.00 93.50 89 THR A C 1
ATOM 704 O O . THR A 1 89 ? 3.520 -4.750 -13.496 1.00 93.50 89 THR A O 1
ATOM 707 N N . VAL A 1 90 ? 4.481 -6.506 -14.504 1.00 95.50 90 VAL A N 1
ATOM 708 C CA . VAL A 1 90 ? 3.500 -7.489 -14.019 1.00 95.50 90 VAL A CA 1
ATOM 709 C C . VAL A 1 90 ? 3.471 -7.513 -12.490 1.00 95.50 90 VAL A C 1
ATOM 711 O O . VAL A 1 90 ? 2.391 -7.487 -11.899 1.00 95.50 90 VAL A O 1
ATOM 714 N N . SER A 1 91 ? 4.636 -7.492 -11.835 1.00 95.38 91 SER A N 1
ATOM 715 C CA . SER A 1 91 ? 4.711 -7.469 -10.371 1.00 95.38 91 SER A CA 1
ATOM 716 C C . SER A 1 91 ? 4.070 -6.216 -9.770 1.00 95.38 91 SER A C 1
ATOM 718 O O . SER A 1 91 ? 3.386 -6.314 -8.753 1.00 95.38 91 SER A O 1
ATOM 720 N N . ILE A 1 92 ? 4.240 -5.053 -10.411 1.00 94.75 92 ILE A N 1
ATOM 721 C CA . ILE A 1 92 ? 3.660 -3.785 -9.962 1.00 94.75 92 ILE A CA 1
ATOM 722 C C . ILE A 1 92 ? 2.143 -3.835 -10.098 1.00 94.75 92 ILE A C 1
ATOM 724 O O . ILE A 1 92 ? 1.454 -3.497 -9.144 1.00 94.75 92 ILE A O 1
ATOM 728 N N . VAL A 1 93 ? 1.616 -4.312 -11.230 1.00 94.69 93 VAL A N 1
ATOM 729 C CA . VAL A 1 93 ? 0.165 -4.454 -11.433 1.00 94.69 93 VAL A CA 1
ATOM 730 C C . VAL A 1 93 ? -0.440 -5.372 -10.369 1.00 94.69 93 VAL A C 1
ATOM 732 O O . VAL A 1 93 ? -1.423 -5.002 -9.727 1.00 94.69 93 VAL A O 1
ATOM 735 N N . VAL A 1 94 ? 0.172 -6.535 -10.119 1.00 95.00 94 VAL A N 1
ATOM 736 C CA . VAL A 1 94 ? -0.273 -7.462 -9.064 1.00 95.00 94 VAL A CA 1
ATOM 737 C C . VAL A 1 94 ? -0.214 -6.799 -7.683 1.00 95.00 94 VAL A C 1
ATOM 739 O O . VAL A 1 94 ? -1.191 -6.864 -6.936 1.00 95.00 94 VAL A O 1
ATOM 742 N N . LYS A 1 95 ? 0.886 -6.104 -7.357 1.00 94.88 95 LYS A N 1
ATOM 743 C CA . LYS A 1 95 ? 1.034 -5.343 -6.106 1.00 94.88 95 LYS A CA 1
ATOM 744 C C . LYS A 1 95 ? -0.061 -4.287 -5.961 1.00 94.88 95 LYS A C 1
ATOM 746 O O . LYS A 1 95 ? -0.630 -4.154 -4.882 1.00 94.88 95 LYS A O 1
ATOM 751 N N . THR A 1 96 ? -0.379 -3.554 -7.025 1.00 95.56 96 THR A N 1
ATOM 752 C CA . THR A 1 96 ? -1.409 -2.510 -7.018 1.00 95.56 96 THR A CA 1
ATOM 753 C C . THR A 1 96 ? -2.801 -3.083 -6.779 1.00 95.56 96 THR A C 1
ATOM 755 O O . THR A 1 96 ? -3.546 -2.539 -5.969 1.00 95.56 96 THR A O 1
ATOM 758 N N . LEU A 1 97 ? -3.153 -4.202 -7.415 1.00 94.94 97 LEU A N 1
ATOM 759 C CA . LEU A 1 97 ? -4.434 -4.868 -7.157 1.00 94.94 97 LEU A CA 1
ATOM 760 C C . LEU A 1 97 ? -4.549 -5.327 -5.698 1.00 94.94 97 LEU A C 1
ATOM 762 O O . LEU A 1 97 ? -5.603 -5.171 -5.081 1.00 94.94 97 LEU A O 1
ATOM 766 N N . LEU A 1 98 ? -3.456 -5.838 -5.126 1.00 95.00 98 LEU A N 1
ATOM 767 C CA . LEU A 1 98 ? -3.425 -6.238 -3.723 1.00 95.00 98 LEU A CA 1
ATOM 768 C C . LEU A 1 98 ? -3.509 -5.028 -2.773 1.00 95.00 98 LEU A C 1
ATOM 770 O O . LEU A 1 98 ? -4.250 -5.100 -1.795 1.00 95.00 98 LEU A O 1
ATOM 774 N N . LEU A 1 99 ? -2.871 -3.895 -3.109 1.00 94.88 99 LEU A N 1
ATOM 775 C CA . LEU A 1 99 ? -3.015 -2.619 -2.387 1.00 94.88 99 LEU A CA 1
ATOM 776 C C . LEU A 1 99 ? -4.476 -2.145 -2.344 1.00 94.88 99 LEU A C 1
ATOM 778 O O . LEU A 1 99 ? -4.964 -1.758 -1.285 1.00 94.88 99 LEU A O 1
ATOM 782 N N . TYR A 1 100 ? -5.202 -2.216 -3.464 1.00 94.81 100 TYR A N 1
ATOM 783 C CA . TYR A 1 100 ? -6.639 -1.925 -3.462 1.00 94.81 100 TYR A CA 1
ATOM 784 C C . TYR A 1 100 ? -7.414 -2.904 -2.574 1.00 94.81 100 TYR A C 1
ATOM 786 O O . TYR A 1 100 ? -8.286 -2.487 -1.815 1.00 94.81 100 TYR A O 1
ATOM 794 N N . GLY A 1 101 ? -7.096 -4.199 -2.642 1.00 94.25 101 GLY A N 1
ATOM 795 C CA . GLY A 1 101 ? -7.758 -5.225 -1.838 1.00 94.25 101 GLY A CA 1
ATOM 796 C C . GLY A 1 101 ? -7.577 -5.020 -0.332 1.00 94.25 101 GLY A C 1
ATOM 797 O O . GLY A 1 101 ? -8.560 -5.027 0.416 1.00 94.25 101 GLY A O 1
ATOM 798 N N . ILE A 1 102 ? -6.340 -4.800 0.124 1.00 92.31 102 ILE A N 1
ATOM 799 C CA . ILE A 1 102 ? -6.049 -4.576 1.546 1.00 92.31 102 ILE A CA 1
ATOM 800 C C . ILE A 1 102 ? -6.660 -3.263 2.043 1.00 92.31 102 ILE A C 1
ATOM 802 O O . ILE A 1 102 ? -7.207 -3.243 3.142 1.00 92.31 102 ILE A O 1
ATOM 806 N N . MET A 1 103 ? -6.683 -2.220 1.205 1.00 93.50 103 MET A N 1
ATOM 807 C CA . MET A 1 103 ? -7.362 -0.959 1.503 1.00 93.50 103 MET A CA 1
ATOM 808 C C . MET A 1 103 ? -8.868 -1.170 1.690 1.00 93.50 103 MET A C 1
ATOM 810 O O . MET A 1 103 ? -9.415 -0.835 2.732 1.00 93.50 103 MET A O 1
ATOM 814 N N . ILE A 1 104 ? -9.554 -1.777 0.716 1.00 93.00 104 ILE A N 1
ATOM 815 C CA . ILE A 1 104 ? -11.011 -1.990 0.779 1.00 93.00 104 ILE A CA 1
ATOM 816 C C . ILE A 1 104 ? -11.387 -2.825 2.006 1.00 93.00 104 ILE A C 1
ATOM 818 O O . ILE A 1 104 ? -12.325 -2.491 2.731 1.00 93.00 104 ILE A O 1
ATOM 822 N N . THR A 1 105 ? -10.655 -3.913 2.251 1.00 94.06 105 THR A N 1
ATOM 823 C CA . THR A 1 105 ? -10.900 -4.773 3.416 1.00 94.06 105 THR A CA 1
ATOM 824 C C . THR A 1 105 ? -10.553 -4.071 4.731 1.00 94.06 105 THR A C 1
ATOM 826 O O . THR A 1 105 ? -11.246 -4.295 5.723 1.00 94.06 105 THR A O 1
ATOM 829 N N . GLY A 1 106 ? -9.550 -3.187 4.737 1.00 91.44 106 GLY A N 1
ATOM 830 C CA . GLY A 1 106 ? -9.208 -2.311 5.858 1.00 91.44 106 GLY A CA 1
ATOM 831 C C . GLY A 1 106 ? -10.346 -1.348 6.178 1.00 91.44 106 GLY A C 1
ATOM 832 O O . GLY A 1 106 ? -10.829 -1.331 7.307 1.00 91.44 106 GLY A O 1
ATOM 833 N N . CYS A 1 107 ? -10.897 -0.672 5.167 1.00 90.75 107 CYS A N 1
ATOM 834 C CA . CYS A 1 107 ? -12.026 0.242 5.340 1.00 90.75 107 CYS A CA 1
ATOM 835 C C . CYS A 1 107 ? -13.271 -0.445 5.925 1.00 90.75 107 CYS A C 1
ATOM 837 O O . CYS A 1 107 ? -14.012 0.116 6.738 1.00 90.75 107 CYS A O 1
ATOM 839 N N . ILE A 1 108 ? -13.544 -1.678 5.484 1.00 91.50 108 ILE A N 1
ATOM 840 C CA . ILE A 1 108 ? -14.658 -2.478 6.009 1.00 91.50 108 ILE A CA 1
ATOM 841 C C . ILE A 1 108 ? -14.392 -2.857 7.468 1.00 91.50 108 ILE A C 1
ATOM 843 O O . ILE A 1 108 ? -15.296 -2.752 8.301 1.00 91.50 108 ILE A O 1
ATOM 847 N N . TRP A 1 109 ? -13.165 -3.273 7.785 1.00 92.44 109 TRP A N 1
ATOM 848 C CA . TRP A 1 109 ? -12.763 -3.594 9.149 1.00 92.44 109 TRP A CA 1
ATOM 849 C C . TRP A 1 109 ? -12.895 -2.378 10.078 1.00 92.44 109 TRP A C 1
ATOM 851 O O . TRP A 1 109 ? -13.529 -2.491 11.131 1.00 92.44 109 TRP A O 1
ATOM 861 N N . GLU A 1 110 ? -12.408 -1.204 9.664 1.00 88.31 110 GLU A N 1
ATOM 862 C CA . GLU A 1 110 ? -12.537 0.034 10.439 1.00 88.31 110 GLU A CA 1
ATOM 863 C C . GLU A 1 110 ? -13.995 0.389 10.704 1.00 88.31 110 GLU A C 1
ATOM 865 O O . GLU A 1 110 ? -14.355 0.758 11.824 1.00 88.31 110 GLU A O 1
ATOM 870 N N . LYS A 1 111 ? -14.871 0.202 9.711 1.00 89.75 111 LYS A N 1
ATOM 871 C CA . LYS A 1 111 ? -16.300 0.453 9.900 1.00 89.75 111 LYS A CA 1
ATOM 872 C C . LYS A 1 111 ? -16.887 -0.444 10.980 1.00 89.75 111 LYS A C 1
ATOM 874 O O . LYS A 1 111 ? -17.688 0.025 11.785 1.00 89.75 111 LYS A O 1
ATOM 879 N N . VAL A 1 112 ? -16.520 -1.722 10.994 1.00 89.12 112 VAL A N 1
ATOM 880 C CA . VAL A 1 112 ? -17.035 -2.686 11.975 1.00 89.12 112 VAL A CA 1
ATOM 881 C C . VAL A 1 112 ? -16.524 -2.371 13.383 1.00 89.12 112 VAL A C 1
ATOM 883 O O . VAL A 1 112 ? -17.282 -2.477 14.347 1.00 89.12 112 VAL A O 1
ATOM 886 N N . VAL A 1 113 ? -15.262 -1.959 13.521 1.00 87.06 113 VAL A N 1
ATOM 887 C CA . VAL A 1 113 ? -14.644 -1.713 14.832 1.00 87.06 113 VAL A CA 1
ATOM 888 C C . VAL A 1 113 ? -14.958 -0.311 15.365 1.00 87.06 113 VAL A C 1
ATOM 890 O O . VAL A 1 113 ? -15.371 -0.184 16.518 1.00 87.06 113 VAL A O 1
ATOM 893 N N . PHE A 1 114 ? -14.838 0.726 14.538 1.00 85.25 114 PHE A N 1
ATOM 894 C CA . PHE A 1 114 ? -14.908 2.141 14.931 1.00 85.25 114 PHE A CA 1
ATOM 895 C C . PHE A 1 114 ? -16.143 2.888 14.404 1.00 85.25 114 PHE A C 1
ATOM 897 O O . PHE A 1 114 ? -16.362 4.045 14.764 1.00 85.25 114 PHE A O 1
ATOM 904 N N . GLY A 1 115 ? -16.955 2.272 13.539 1.00 86.31 115 GLY A N 1
ATOM 905 C CA . GLY A 1 115 ? -18.132 2.916 12.941 1.00 86.31 115 GLY A CA 1
ATOM 906 C C . GLY A 1 115 ? -17.812 3.923 11.828 1.00 86.31 115 GLY A C 1
ATOM 907 O O . GLY A 1 115 ? -18.710 4.634 11.378 1.00 86.31 115 GLY A O 1
ATOM 908 N N . LYS A 1 116 ? -16.557 3.996 11.369 1.00 84.12 116 LYS A N 1
ATOM 909 C CA . LYS A 1 116 ? -16.087 4.887 10.295 1.00 84.12 116 LYS A CA 1
ATOM 910 C C . LYS A 1 116 ? -15.365 4.076 9.229 1.00 84.12 116 LYS A C 1
ATOM 912 O O . LYS A 1 116 ? -14.697 3.117 9.566 1.00 84.12 116 LYS A O 1
ATOM 917 N N . TYR A 1 117 ? -15.510 4.452 7.961 1.00 78.12 117 TYR A N 1
ATOM 918 C CA . TYR A 1 117 ? -14.881 3.711 6.864 1.00 78.12 117 TYR A CA 1
ATOM 919 C C . TYR A 1 117 ? -13.377 3.954 6.734 1.00 78.12 117 TYR A C 1
ATOM 921 O O . TYR A 1 117 ? -12.705 3.079 6.223 1.00 78.12 117 TYR A O 1
ATOM 929 N N . LEU A 1 118 ? -12.881 5.124 7.128 1.00 77.44 118 LEU A N 1
ATOM 930 C CA . LEU A 1 118 ? -11.479 5.533 7.039 1.00 77.44 118 LEU A CA 1
ATOM 931 C C . LEU A 1 118 ? -11.227 6.614 8.093 1.00 77.44 118 LEU A C 1
ATOM 933 O O . LEU A 1 118 ? -12.167 7.300 8.527 1.00 77.44 118 LEU A O 1
ATOM 937 N N . PHE A 1 119 ? -9.960 6.833 8.420 1.00 77.25 119 PHE A N 1
ATOM 938 C CA . PHE A 1 119 ? -9.452 7.889 9.284 1.00 77.25 119 PHE A CA 1
ATOM 939 C C . PHE A 1 119 ? -9.928 7.764 10.734 1.00 77.25 119 PHE A C 1
ATOM 941 O O . PHE A 1 119 ? -10.180 8.768 11.419 1.00 77.25 119 PHE A O 1
ATOM 948 N N . ALA A 1 120 ? -10.047 6.533 11.243 1.00 77.69 120 ALA A N 1
ATOM 949 C CA . ALA A 1 120 ? -10.117 6.329 12.683 1.00 77.69 120 ALA A CA 1
ATOM 950 C C . ALA A 1 120 ? -8.881 6.970 13.340 1.00 77.69 120 ALA A C 1
ATOM 952 O O . ALA A 1 120 ? -7.771 6.886 12.825 1.00 77.69 120 ALA A O 1
ATOM 953 N N . ARG A 1 121 ? -9.034 7.629 14.498 1.00 76.12 121 ARG A N 1
ATOM 954 C CA . ARG A 1 121 ? -7.929 8.404 15.107 1.00 76.12 121 ARG A CA 1
ATOM 955 C C . ARG A 1 121 ? -6.672 7.552 15.354 1.00 76.12 121 ARG A C 1
ATOM 957 O O . ARG A 1 121 ? -5.567 8.073 15.298 1.00 76.12 121 ARG A O 1
ATOM 964 N N . ALA A 1 122 ? -6.861 6.260 15.613 1.00 73.94 122 ALA A N 1
ATOM 965 C CA . ALA A 1 122 ? -5.803 5.269 15.786 1.00 73.94 122 ALA A CA 1
ATOM 966 C C . ALA A 1 122 ? -5.015 4.957 14.495 1.00 73.94 122 ALA A C 1
ATOM 968 O O . ALA A 1 122 ? -3.827 4.660 14.579 1.00 73.94 122 ALA A O 1
ATOM 969 N N . PHE A 1 123 ? -5.663 5.047 13.332 1.00 76.00 123 PHE A N 1
ATOM 970 C CA . PHE A 1 123 ? -5.165 4.589 12.028 1.00 76.00 123 PHE A CA 1
ATOM 971 C C . PHE A 1 123 ? -5.004 5.713 10.999 1.00 76.00 123 PHE A C 1
ATOM 973 O O . PHE A 1 123 ? -4.486 5.492 9.913 1.00 76.00 123 PHE A O 1
ATOM 980 N N . PHE A 1 124 ? -5.343 6.951 11.366 1.00 80.56 124 PHE A N 1
ATOM 981 C CA . PHE A 1 124 ? -5.294 8.126 10.496 1.00 80.56 124 PHE A CA 1
ATOM 982 C C . PHE A 1 124 ? -4.019 8.219 9.648 1.00 80.56 124 PHE A C 1
ATOM 984 O O . PHE A 1 124 ? -4.085 8.444 8.444 1.00 80.56 124 PHE A O 1
ATOM 991 N N . TRP A 1 125 ? -2.849 8.039 10.266 1.00 79.38 125 TRP A N 1
ATOM 992 C CA . TRP A 1 125 ? -1.579 8.104 9.545 1.00 79.38 125 TRP A CA 1
ATOM 993 C C . TRP A 1 125 ? -1.380 6.925 8.589 1.00 79.38 125 TRP A C 1
ATOM 995 O O . TRP A 1 125 ? -0.874 7.134 7.491 1.00 79.38 125 TRP A O 1
ATOM 1005 N N . GLU A 1 126 ? -1.800 5.718 8.969 1.00 84.38 126 GLU A N 1
ATOM 1006 C CA . GLU A 1 126 ? -1.771 4.546 8.088 1.00 84.38 126 GLU A CA 1
ATOM 1007 C C . GLU A 1 126 ? -2.635 4.780 6.842 1.00 84.38 126 GLU A C 1
ATOM 1009 O O . GLU A 1 126 ? -2.175 4.549 5.723 1.00 84.38 126 GLU A O 1
ATOM 1014 N N . ASP A 1 127 ? -3.823 5.362 7.014 1.00 87.62 127 ASP A N 1
ATOM 1015 C CA . ASP A 1 127 ? -4.720 5.725 5.914 1.00 87.62 127 ASP A CA 1
ATOM 1016 C C . ASP A 1 127 ? -4.134 6.816 5.011 1.00 87.62 127 ASP A C 1
ATOM 1018 O O . ASP A 1 127 ? -4.227 6.738 3.788 1.00 87.62 127 ASP A O 1
ATOM 1022 N N . VAL A 1 128 ? -3.478 7.834 5.579 1.00 86.38 128 VAL A N 1
ATOM 1023 C CA . VAL A 1 128 ? -2.827 8.891 4.786 1.00 86.38 128 VAL A CA 1
ATOM 1024 C C . VAL A 1 128 ? -1.702 8.318 3.919 1.00 86.38 128 VAL A C 1
ATOM 1026 O O . VAL A 1 128 ? -1.641 8.607 2.721 1.00 86.38 128 VAL A O 1
ATOM 1029 N N . PHE A 1 129 ? -0.817 7.497 4.493 1.00 85.75 129 PHE A N 1
ATOM 1030 C CA . PHE A 1 129 ? 0.292 6.903 3.742 1.00 85.75 129 PHE A CA 1
ATOM 1031 C C . PHE A 1 129 ? -0.195 5.898 2.702 1.00 85.75 129 PHE A C 1
ATOM 1033 O O . PHE A 1 129 ? 0.277 5.911 1.566 1.00 85.75 129 PHE A O 1
ATOM 1040 N N . SER A 1 130 ? -1.158 5.053 3.057 1.00 89.12 130 SER A N 1
ATOM 1041 C CA . SER A 1 130 ? -1.707 4.069 2.129 1.00 89.12 130 SER A CA 1
ATOM 1042 C C . SER A 1 130 ? -2.462 4.732 0.974 1.00 89.12 130 SER A C 1
ATOM 1044 O O . SER A 1 130 ? -2.299 4.299 -0.164 1.00 89.12 130 SER A O 1
ATOM 1046 N N . MET A 1 131 ? -3.182 5.836 1.206 1.00 89.75 131 MET A N 1
ATOM 1047 C CA . MET A 1 131 ? -3.789 6.630 0.130 1.00 89.75 131 MET A CA 1
ATOM 1048 C C . MET A 1 131 ? -2.751 7.289 -0.779 1.00 89.75 131 MET A C 1
ATOM 1050 O O . MET A 1 131 ? -2.936 7.303 -1.996 1.00 89.75 131 MET A O 1
ATOM 1054 N N . LEU A 1 132 ? -1.647 7.799 -0.225 1.00 92.50 132 LEU A N 1
ATOM 1055 C CA . LEU A 1 132 ? -0.548 8.348 -1.022 1.00 92.50 132 LEU A CA 1
ATOM 1056 C C . LEU A 1 132 ? 0.075 7.276 -1.927 1.00 92.50 132 LEU A C 1
ATOM 1058 O O . LEU A 1 132 ? 0.211 7.486 -3.132 1.00 92.50 132 LEU A O 1
ATOM 1062 N N . VAL A 1 133 ? 0.409 6.114 -1.361 1.00 93.75 133 VAL A N 1
ATOM 1063 C CA . VAL A 1 133 ? 0.970 4.980 -2.110 1.00 93.75 133 VAL A CA 1
ATOM 1064 C C . VAL A 1 133 ? -0.017 4.508 -3.177 1.00 93.75 133 VAL A C 1
ATOM 1066 O O . VAL A 1 133 ? 0.358 4.311 -4.332 1.00 93.75 133 VAL A O 1
ATOM 1069 N N . LEU A 1 134 ? -1.300 4.389 -2.836 1.00 94.06 134 LEU A N 1
ATOM 1070 C CA . LEU A 1 134 ? -2.335 3.994 -3.784 1.00 94.06 134 LEU A CA 1
ATOM 1071 C C . LEU A 1 134 ? -2.477 5.006 -4.926 1.00 94.06 134 LEU A C 1
ATOM 1073 O O . LEU A 1 134 ? -2.621 4.601 -6.077 1.00 94.06 134 LEU A O 1
ATOM 1077 N N . ALA A 1 135 ? -2.391 6.308 -4.643 1.00 93.88 135 ALA A N 1
ATOM 1078 C CA . ALA A 1 135 ? -2.441 7.353 -5.660 1.00 93.88 135 ALA A CA 1
ATOM 1079 C C . ALA A 1 135 ? -1.254 7.269 -6.632 1.00 93.88 135 ALA A C 1
ATOM 1081 O O . ALA A 1 135 ? -1.463 7.329 -7.845 1.00 93.88 135 ALA A O 1
ATOM 1082 N N . LEU A 1 136 ? -0.032 7.054 -6.130 1.00 94.50 136 LEU A N 1
ATOM 1083 C CA . LEU A 1 136 ? 1.159 6.846 -6.967 1.00 94.50 136 LEU A CA 1
ATOM 1084 C C . LEU A 1 136 ? 1.008 5.611 -7.863 1.00 94.50 136 LEU A C 1
ATOM 1086 O O . LEU A 1 136 ? 1.219 5.679 -9.074 1.00 94.50 136 LEU A O 1
ATOM 1090 N N . HIS A 1 137 ? 0.522 4.507 -7.299 1.00 95.50 137 HIS A N 1
ATOM 1091 C CA . HIS A 1 137 ? 0.245 3.288 -8.052 1.00 95.50 137 HIS A CA 1
ATOM 1092 C C . HIS A 1 137 ? -0.907 3.436 -9.056 1.00 95.50 137 HIS A C 1
ATOM 1094 O O . HIS A 1 137 ? -0.883 2.833 -10.128 1.00 95.50 137 HIS A O 1
ATOM 1100 N N . THR A 1 138 ? -1.896 4.273 -8.758 1.00 93.81 138 THR A N 1
ATOM 1101 C CA . THR A 1 138 ? -2.954 4.620 -9.715 1.00 93.81 138 THR A CA 1
ATOM 1102 C C . THR A 1 138 ? -2.371 5.427 -10.874 1.00 93.81 138 THR A C 1
ATOM 1104 O O . THR A 1 138 ? -2.655 5.136 -12.035 1.00 93.81 138 THR A O 1
ATOM 1107 N N . ALA A 1 139 ? -1.504 6.402 -10.581 1.00 93.38 139 ALA A N 1
ATOM 1108 C CA . ALA A 1 139 ? -0.802 7.184 -11.595 1.00 93.38 139 ALA A CA 1
ATOM 1109 C C . ALA A 1 139 ? 0.108 6.306 -12.469 1.00 93.38 139 ALA A C 1
ATOM 1111 O O . ALA A 1 139 ? 0.164 6.513 -13.682 1.00 93.38 139 ALA A O 1
ATOM 1112 N N . TYR A 1 140 ? 0.752 5.289 -11.886 1.00 93.50 140 TYR A N 1
ATOM 1113 C CA . TYR A 1 140 ? 1.484 4.265 -12.631 1.00 93.50 140 TYR A CA 1
ATOM 1114 C C . TYR A 1 140 ? 0.582 3.544 -13.640 1.00 93.50 140 TYR A C 1
ATOM 1116 O O . TYR A 1 140 ? 0.914 3.495 -14.822 1.00 93.50 140 TYR A O 1
ATOM 1124 N N . LEU A 1 141 ? -0.573 3.022 -13.205 1.00 92.94 141 LEU A N 1
ATOM 1125 C CA . LEU A 1 141 ? -1.496 2.303 -14.093 1.00 92.94 141 LEU A CA 1
ATOM 1126 C C . LEU A 1 141 ? -2.032 3.198 -15.218 1.00 92.94 141 LEU A C 1
ATOM 1128 O O . LEU A 1 141 ? -2.127 2.755 -16.360 1.00 92.94 141 LEU A O 1
ATOM 1132 N N . LEU A 1 142 ? -2.343 4.461 -14.916 1.00 93.31 142 LEU A N 1
ATOM 1133 C CA . LEU A 1 142 ? -2.769 5.440 -15.919 1.00 93.31 142 LEU A CA 1
ATOM 1134 C C . LEU A 1 142 ? -1.660 5.742 -16.932 1.00 93.31 142 LEU A C 1
ATOM 1136 O O . LEU A 1 142 ? -1.918 5.776 -18.135 1.00 93.31 142 LEU A O 1
ATOM 1140 N N . SER A 1 143 ? -0.429 5.928 -16.458 1.00 91.50 143 SER A N 1
ATOM 1141 C CA . SER A 1 143 ? 0.737 6.180 -17.310 1.00 91.50 143 SER A CA 1
ATOM 1142 C C . SER A 1 143 ? 1.023 4.977 -18.213 1.00 91.50 143 SER A C 1
ATOM 1144 O O . SER A 1 143 ? 1.220 5.138 -19.414 1.00 91.50 143 SER A O 1
ATOM 1146 N N . LEU A 1 144 ? 0.917 3.759 -17.671 1.00 90.25 144 LEU A N 1
ATOM 1147 C CA . LEU A 1 144 ? 1.032 2.516 -18.432 1.00 90.25 144 LEU A CA 1
ATOM 1148 C C . LEU A 1 144 ? -0.066 2.393 -19.503 1.00 90.25 144 LEU A C 1
ATOM 1150 O O . LEU A 1 144 ? 0.230 2.043 -20.642 1.00 90.25 144 LEU A O 1
ATOM 1154 N N . ALA A 1 145 ? -1.320 2.710 -19.166 1.00 90.56 145 ALA A N 1
ATOM 1155 C CA . ALA A 1 145 ? -2.452 2.616 -20.092 1.00 90.56 145 ALA A CA 1
ATOM 1156 C C . ALA A 1 145 ? -2.414 3.667 -21.215 1.00 90.56 145 ALA A C 1
ATOM 1158 O O . ALA A 1 145 ? -2.883 3.411 -22.321 1.00 90.56 145 ALA A O 1
ATOM 1159 N N . THR A 1 146 ? -1.864 4.849 -20.935 1.00 92.12 146 THR A N 1
ATOM 1160 C CA . THR A 1 146 ? -1.752 5.958 -21.898 1.00 92.12 146 THR A CA 1
ATOM 1161 C C . THR A 1 146 ? -0.433 5.956 -22.672 1.00 92.12 146 THR A C 1
ATOM 1163 O O . THR A 1 146 ? -0.284 6.734 -23.612 1.00 92.12 146 THR A O 1
ATOM 1166 N N . GLY A 1 147 ? 0.522 5.096 -22.298 1.00 85.88 147 GLY A N 1
ATOM 1167 C CA . GLY A 1 147 ? 1.886 5.118 -22.833 1.00 85.88 147 GLY A CA 1
ATOM 1168 C C . GLY A 1 147 ? 2.662 6.382 -22.445 1.00 85.88 147 GLY A C 1
ATOM 1169 O O . GLY A 1 147 ? 3.567 6.794 -23.169 1.00 85.88 147 GLY A O 1
ATOM 1170 N N . PHE A 1 148 ? 2.280 7.036 -21.346 1.00 84.88 148 PHE A N 1
ATOM 1171 C CA . PHE A 1 148 ? 2.879 8.285 -20.892 1.00 84.88 148 PHE A CA 1
ATOM 1172 C C . PHE A 1 148 ? 4.108 8.030 -20.010 1.00 84.88 148 PHE A C 1
ATOM 1174 O O . PHE A 1 148 ? 4.039 7.308 -19.016 1.00 84.88 148 PHE A O 1
ATOM 1181 N N . GLY A 1 149 ? 5.219 8.692 -20.340 1.00 83.75 149 GLY A N 1
ATOM 1182 C CA . GLY A 1 149 ? 6.491 8.548 -19.633 1.00 83.75 149 GLY A CA 1
ATOM 1183 C C . GLY A 1 149 ? 7.330 7.368 -20.127 1.00 83.75 149 GLY A C 1
ATOM 1184 O O . GLY A 1 149 ? 6.850 6.469 -20.814 1.00 83.75 149 GLY A O 1
ATOM 1185 N N . ASP A 1 150 ? 8.622 7.393 -19.807 1.00 85.25 150 ASP A N 1
ATOM 1186 C CA . ASP A 1 150 ? 9.534 6.304 -20.138 1.00 85.25 150 ASP A CA 1
ATOM 1187 C C . ASP A 1 150 ? 9.491 5.192 -19.073 1.00 85.25 150 ASP A C 1
ATOM 1189 O O . ASP A 1 150 ? 8.905 5.316 -17.993 1.00 85.25 150 ASP A O 1
ATOM 1193 N N . ALA A 1 151 ? 10.128 4.063 -19.374 1.00 82.12 151 ALA A N 1
ATOM 1194 C CA . ALA A 1 151 ? 10.125 2.912 -18.481 1.00 82.12 151 ALA A CA 1
ATOM 1195 C C . ALA A 1 151 ? 10.754 3.214 -17.104 1.00 82.12 151 ALA A C 1
ATOM 1197 O O . ALA A 1 151 ? 10.316 2.658 -16.099 1.00 82.12 151 ALA A O 1
ATOM 1198 N N . ARG A 1 152 ? 11.728 4.133 -17.026 1.00 84.75 152 ARG A N 1
ATOM 1199 C CA . ARG A 1 152 ? 12.321 4.575 -15.753 1.00 84.75 152 ARG A CA 1
ATOM 1200 C C . ARG A 1 152 ? 11.353 5.417 -14.930 1.00 84.75 152 ARG A C 1
ATOM 1202 O O . ARG A 1 152 ? 11.228 5.169 -13.734 1.00 84.75 152 ARG A O 1
ATOM 1209 N N . PHE A 1 153 ? 10.647 6.362 -15.548 1.00 88.12 153 PHE A N 1
ATOM 1210 C CA . PHE A 1 153 ? 9.606 7.153 -14.894 1.00 88.12 153 PHE A CA 1
ATOM 1211 C C . PHE A 1 153 ? 8.528 6.262 -14.269 1.00 88.12 153 PHE A C 1
ATOM 1213 O O . PHE A 1 153 ? 8.186 6.429 -13.099 1.00 88.12 153 PHE A O 1
ATOM 1220 N N . LEU A 1 154 ? 8.063 5.255 -15.014 1.00 86.38 154 LEU A N 1
ATOM 1221 C CA . LEU A 1 154 ? 7.108 4.269 -14.513 1.00 86.38 154 LEU A CA 1
ATOM 1222 C C . LEU A 1 154 ? 7.648 3.523 -13.282 1.00 86.38 154 LEU A C 1
ATOM 1224 O O . LEU A 1 154 ? 6.937 3.369 -12.296 1.00 86.38 154 LEU A O 1
ATOM 1228 N N . MET A 1 155 ? 8.912 3.103 -13.278 1.00 89.94 155 MET A N 1
ATOM 1229 C CA . MET A 1 155 ? 9.484 2.437 -12.102 1.00 89.94 155 MET A CA 1
ATOM 1230 C C . MET A 1 155 ? 9.556 3.340 -10.867 1.00 89.94 155 MET A C 1
ATOM 1232 O O . MET A 1 155 ? 9.304 2.863 -9.765 1.00 89.94 155 MET A O 1
ATOM 1236 N N . PHE A 1 156 ? 9.846 4.634 -11.034 1.00 86.00 156 PHE A N 1
ATOM 1237 C CA . PHE A 1 156 ? 9.845 5.580 -9.913 1.00 86.00 156 PHE A CA 1
ATOM 1238 C C . PHE A 1 156 ? 8.448 5.826 -9.340 1.00 86.00 156 PHE A C 1
ATOM 1240 O O . PHE A 1 156 ? 8.321 5.980 -8.131 1.00 86.00 156 PHE A O 1
ATOM 1247 N N . LEU A 1 157 ? 7.401 5.818 -10.172 1.00 87.25 157 LEU A N 1
ATOM 1248 C CA . LEU A 1 157 ? 6.014 5.899 -9.693 1.00 87.25 157 LEU A CA 1
ATOM 1249 C C . LEU A 1 157 ? 5.576 4.664 -8.895 1.00 87.25 157 LEU A C 1
ATOM 1251 O O . LEU A 1 157 ? 4.598 4.730 -8.155 1.00 87.25 157 LEU A O 1
ATOM 1255 N N . ALA A 1 158 ? 6.255 3.534 -9.082 1.00 84.56 158 ALA A N 1
ATOM 1256 C CA . ALA A 1 158 ? 5.872 2.253 -8.507 1.00 84.56 158 ALA A CA 1
ATOM 1257 C C . ALA A 1 158 ? 6.632 1.869 -7.225 1.00 84.56 158 ALA A C 1
ATOM 1259 O O . ALA A 1 158 ? 6.385 0.774 -6.699 1.00 84.56 158 ALA A O 1
ATOM 1260 N N . LEU A 1 159 ? 7.560 2.711 -6.760 1.00 83.44 159 LEU A N 1
ATOM 1261 C CA . LEU A 1 159 ? 8.287 2.547 -5.495 1.00 83.44 159 LEU A CA 1
ATOM 1262 C C . LEU A 1 159 ? 7.423 2.995 -4.314 1.00 83.44 159 LEU A C 1
ATOM 1264 O O . LEU A 1 159 ? 7.265 2.157 -3.396 1.00 83.44 159 LEU A O 1
#